Protein AF-A0A963A536-F1 (afdb_monomer_lite)

Secondary structure (DSSP, 8-state):
-------TTPEEEEEEEEEEE-SSSS--EEEEEEEEEEPPPP-SS-SSS-TTT-SSTTS--TT---SS-SSS-TTT-TTGGGHHHHHHHHHHHTTS--

Structure (mmCIF, N/CA/C/O backbone):
data_AF-A0A963A536-F1
#
_entry.id   AF-A0A963A536-F1
#
loop_
_atom_site.group_PDB
_atom_site.id
_atom_site.type_symbol
_atom_site.label_atom_id
_atom_site.label_alt_id
_atom_site.label_comp_id
_atom_site.label_asym_id
_atom_site.label_entity_id
_atom_site.label_seq_id
_atom_site.pdbx_PDB_ins_code
_atom_site.Cartn_x
_atom_site.Cartn_y
_atom_site.Cartn_z
_atom_site.occupancy
_atom_site.B_iso_or_equiv
_atom_site.auth_seq_id
_atom_site.auth_comp_id
_atom_site.auth_asym_id
_atom_site.auth_atom_id
_atom_site.pdbx_PDB_model_num
ATOM 1 N N . MET A 1 1 ? -28.056 -14.775 24.067 1.00 42.00 1 MET A N 1
ATOM 2 C CA . MET A 1 1 ? -27.159 -13.623 23.823 1.00 42.00 1 MET A CA 1
ATOM 3 C C . MET A 1 1 ? -26.778 -13.651 22.351 1.00 42.00 1 MET A C 1
ATOM 5 O O . MET A 1 1 ? -26.012 -14.523 21.963 1.00 42.00 1 MET A O 1
ATOM 9 N N . LYS A 1 2 ? -27.376 -12.804 21.505 1.00 46.44 2 LYS A N 1
ATOM 10 C CA . LYS A 1 2 ? -26.943 -12.699 20.104 1.00 46.44 2 LYS A CA 1
ATOM 11 C C . LYS A 1 2 ? -25.598 -11.970 20.121 1.00 46.44 2 LYS A C 1
ATOM 13 O O . LYS A 1 2 ? -25.587 -10.762 20.327 1.00 46.44 2 LYS A O 1
ATOM 18 N N . ARG A 1 3 ? -24.474 -12.690 20.016 1.00 50.53 3 ARG A N 1
ATOM 19 C CA . ARG A 1 3 ? -23.194 -12.041 19.697 1.00 50.53 3 ARG A CA 1
ATOM 20 C C . ARG A 1 3 ? -23.394 -11.431 18.315 1.00 50.53 3 ARG A C 1
ATOM 22 O O . ARG A 1 3 ? -23.660 -12.172 17.372 1.00 50.53 3 ARG A O 1
ATOM 29 N N . GLY A 1 4 ? -23.417 -10.103 18.244 1.00 57.00 4 GLY A N 1
ATOM 30 C CA . GLY A 1 4 ? -23.484 -9.395 16.973 1.00 57.00 4 GLY A CA 1
ATOM 31 C C . GLY A 1 4 ? -22.335 -9.879 16.099 1.00 57.00 4 GLY A C 1
ATOM 32 O O . GLY A 1 4 ? -21.205 -9.979 16.572 1.00 57.00 4 GLY A O 1
ATOM 33 N N . LEU A 1 5 ? -22.658 -10.264 14.870 1.00 59.22 5 LEU A N 1
ATOM 34 C CA . LEU A 1 5 ? -21.688 -10.621 13.846 1.00 59.22 5 LEU A CA 1
ATOM 35 C C . LEU A 1 5 ? -20.935 -9.331 13.500 1.00 59.22 5 LEU A C 1
ATOM 37 O O . LEU A 1 5 ? -21.445 -8.511 12.745 1.00 59.22 5 LEU A O 1
ATOM 41 N N . ILE A 1 6 ? -19.786 -9.098 14.133 1.00 69.25 6 ILE A N 1
ATOM 42 C CA . ILE A 1 6 ? -18.844 -8.082 13.660 1.00 69.25 6 ILE A CA 1
ATOM 43 C C . ILE A 1 6 ? -18.222 -8.681 12.400 1.00 69.25 6 ILE A C 1
ATOM 45 O O . ILE A 1 6 ? -17.685 -9.789 12.463 1.00 69.25 6 ILE A O 1
ATOM 49 N N . ASN A 1 7 ? -18.368 -8.001 11.264 1.00 66.19 7 ASN A N 1
ATOM 50 C CA . ASN A 1 7 ? -17.709 -8.415 10.033 1.00 66.19 7 ASN A CA 1
ATOM 51 C C . ASN A 1 7 ? -16.184 -8.304 10.260 1.00 66.19 7 ASN A C 1
ATOM 53 O O . ASN A 1 7 ? -15.742 -7.247 10.711 1.00 66.19 7 ASN A O 1
ATOM 57 N N . PRO A 1 8 ? -15.387 -9.377 10.081 1.00 72.31 8 PRO A N 1
ATOM 58 C CA . PRO A 1 8 ? -13.955 -9.373 10.413 1.00 72.31 8 PRO A CA 1
ATOM 59 C C . PRO A 1 8 ? -13.098 -8.390 9.599 1.00 72.31 8 PRO A C 1
ATOM 61 O O . PRO A 1 8 ? -11.950 -8.161 9.964 1.00 72.31 8 PRO A O 1
ATOM 64 N N . ASP A 1 9 ? -13.636 -7.834 8.517 1.00 73.62 9 ASP A N 1
ATOM 65 C CA . ASP A 1 9 ? -13.021 -6.812 7.661 1.00 73.62 9 ASP A CA 1
ATOM 66 C C . ASP A 1 9 ? -13.258 -5.367 8.158 1.00 73.62 9 ASP A C 1
ATOM 68 O O . ASP A 1 9 ? -12.578 -4.444 7.717 1.00 73.62 9 ASP A O 1
ATOM 72 N N . HIS A 1 10 ? -14.198 -5.150 9.084 1.00 80.88 10 HIS A N 1
ATOM 73 C CA . HIS A 1 10 ? -14.450 -3.847 9.689 1.00 80.88 10 HIS A CA 1
ATOM 74 C C . HIS A 1 10 ? -13.476 -3.615 10.842 1.00 80.88 10 HIS A C 1
ATOM 76 O O . HIS A 1 10 ? -13.318 -4.461 11.729 1.00 80.88 10 HIS A O 1
ATOM 82 N N . TYR A 1 11 ? -12.878 -2.428 10.892 1.00 77.88 11 TYR A N 1
ATOM 83 C CA . TYR A 1 11 ? -12.020 -2.033 12.002 1.00 77.88 11 TYR A CA 1
ATOM 84 C C . TYR A 1 11 ? -12.792 -1.185 13.020 1.00 77.88 11 TYR A C 1
ATOM 86 O O . TYR A 1 11 ? -13.719 -0.440 12.696 1.00 77.88 11 TYR A O 1
ATOM 94 N N . ILE A 1 12 ? -12.422 -1.339 14.294 1.00 82.69 12 ILE A N 1
ATOM 95 C CA . ILE A 1 12 ? -12.995 -0.571 15.401 1.00 82.69 12 ILE A CA 1
ATOM 96 C C . ILE A 1 12 ? -12.326 0.800 15.426 1.00 82.69 12 ILE A C 1
ATOM 98 O O . ILE A 1 12 ? -11.119 0.882 15.651 1.00 82.69 12 ILE A O 1
ATOM 102 N N . THR A 1 13 ? -13.104 1.867 15.257 1.00 79.06 13 THR A N 1
ATOM 103 C CA . THR A 1 13 ? -12.576 3.243 15.299 1.00 79.06 13 THR A CA 1
ATOM 104 C C . THR A 1 13 ? -12.764 3.911 16.638 1.00 79.06 13 THR A C 1
ATOM 106 O O . THR A 1 13 ? -11.917 4.686 17.081 1.00 79.06 13 THR A O 1
ATOM 109 N N . SER A 1 14 ? -13.838 3.565 17.339 1.00 80.25 14 SER A N 1
ATOM 110 C CA . SER A 1 14 ? -14.041 4.012 18.704 1.00 80.25 14 SER A CA 1
ATOM 111 C C . SER A 1 14 ? -14.798 2.985 19.528 1.00 80.25 14 SER A C 1
ATOM 113 O O . SER A 1 14 ? -15.618 2.207 19.030 1.00 80.25 14 SER A O 1
ATOM 115 N N . VAL A 1 15 ? -14.493 2.995 20.823 1.00 84.31 15 VAL A N 1
ATOM 116 C CA . VAL A 1 15 ? -15.226 2.251 21.839 1.00 84.31 15 VAL A CA 1
ATOM 117 C C . VAL A 1 15 ? -15.710 3.254 22.869 1.00 84.31 15 VAL A C 1
ATOM 119 O O . VAL A 1 15 ? -14.909 3.861 23.579 1.00 84.31 15 VAL A O 1
ATOM 122 N N . GLU A 1 16 ? -17.022 3.421 22.960 1.00 87.12 16 GLU A N 1
ATOM 123 C CA . GLU A 1 16 ? -17.636 4.333 23.920 1.00 87.12 16 GLU A CA 1
ATOM 124 C C . GLU A 1 16 ? -18.292 3.555 25.058 1.00 87.12 16 GLU A C 1
ATOM 126 O O . GLU A 1 16 ? -18.960 2.537 24.855 1.00 87.12 16 GLU A O 1
ATOM 131 N N . LEU A 1 17 ? -18.096 4.055 26.280 1.00 82.31 17 LEU A N 1
ATOM 132 C CA . LEU A 1 17 ? -18.739 3.543 27.483 1.00 82.31 17 LEU A CA 1
ATOM 133 C C . LEU A 1 17 ? -20.021 4.332 27.747 1.00 82.31 17 LEU A C 1
ATOM 135 O O . LEU A 1 17 ? -19.978 5.463 28.226 1.00 82.31 17 LEU A O 1
ATOM 139 N N . GLY A 1 18 ? -21.161 3.708 27.473 1.00 72.44 18 GLY A N 1
ATOM 140 C CA . GLY A 1 18 ? -22.464 4.195 27.903 1.00 72.44 18 GLY A CA 1
ATOM 141 C C . GLY A 1 18 ? -22.852 3.614 29.262 1.00 72.44 18 GLY A C 1
ATOM 142 O O . GLY A 1 18 ? -22.665 2.422 29.519 1.00 72.44 18 GLY A O 1
ATOM 143 N N . ASN A 1 19 ? -23.454 4.434 30.121 1.00 73.44 19 ASN A N 1
ATOM 144 C CA . ASN A 1 19 ? -24.243 3.934 31.245 1.00 73.44 19 ASN A CA 1
ATOM 145 C C . ASN A 1 19 ? -25.702 3.849 30.790 1.00 73.44 19 ASN A C 1
ATOM 147 O O . ASN A 1 19 ? -26.304 4.871 30.468 1.00 73.44 19 ASN A O 1
ATOM 151 N N . GLU A 1 20 ? -26.275 2.647 30.769 1.00 66.31 20 GLU A N 1
ATOM 152 C CA . GLU A 1 20 ? -27.688 2.461 30.436 1.00 66.31 20 GLU A CA 1
ATOM 153 C C . GLU A 1 20 ? -28.459 2.157 31.725 1.00 66.31 20 GLU A C 1
ATOM 155 O O . GLU A 1 20 ? -28.200 1.160 32.402 1.00 66.31 20 GLU A O 1
ATOM 160 N N . ILE A 1 21 ? -29.403 3.028 32.091 1.00 63.50 21 ILE A N 1
ATOM 161 C CA . ILE A 1 21 ? -30.396 2.706 33.120 1.00 63.50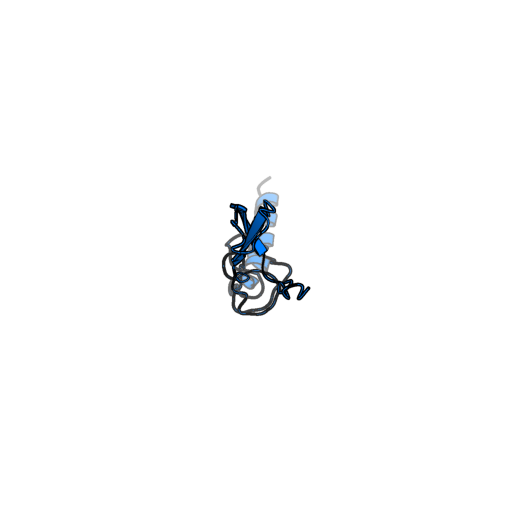 21 ILE A CA 1
ATOM 162 C C . ILE A 1 21 ? -31.405 1.739 32.501 1.00 63.50 21 ILE A C 1
ATOM 164 O O . ILE A 1 21 ? -32.295 2.141 31.755 1.00 63.50 21 ILE A O 1
ATOM 168 N N . ALA A 1 22 ? -31.248 0.444 32.777 1.00 61.31 22 ALA A N 1
ATOM 169 C CA . ALA A 1 22 ? -32.230 -0.548 32.367 1.00 61.31 22 ALA A CA 1
ATOM 170 C C . ALA A 1 22 ? -33.572 -0.220 33.041 1.00 61.31 22 ALA A C 1
ATOM 172 O O . ALA A 1 22 ? -33.666 -0.156 34.264 1.00 61.31 22 ALA A O 1
ATOM 173 N N . SER A 1 23 ? -34.621 -0.024 32.246 1.00 63.53 23 SER A N 1
ATOM 174 C CA . SER A 1 23 ? -35.974 0.359 32.676 1.00 63.53 23 SER A CA 1
ATOM 175 C C . SER A 1 23 ? -36.738 -0.741 33.443 1.00 63.53 23 SER A C 1
ATOM 177 O O . SER A 1 23 ? -37.956 -0.670 33.594 1.00 63.53 23 SER A O 1
ATOM 179 N N . GLY A 1 24 ? -36.037 -1.763 33.942 1.00 57.97 24 GLY A N 1
ATOM 180 C CA . GLY A 1 24 ? -36.590 -2.857 34.734 1.00 57.97 24 GLY A CA 1
ATOM 181 C C . GLY A 1 24 ? -36.441 -2.610 36.234 1.00 57.97 24 GLY A C 1
ATOM 182 O O . GLY A 1 24 ? -35.423 -2.109 36.700 1.00 57.97 24 GLY A O 1
ATOM 183 N N . SER A 1 25 ? -37.470 -2.989 36.991 1.00 56.84 25 SER A N 1
ATOM 184 C CA . SER A 1 25 ? -37.545 -2.928 38.454 1.00 56.84 25 SER A CA 1
ATOM 185 C C . SER A 1 25 ? -36.384 -3.693 39.118 1.00 56.84 25 SER A C 1
ATOM 187 O O . SER A 1 25 ? -36.494 -4.883 39.395 1.00 56.84 25 SER A O 1
ATOM 189 N N . GLY A 1 26 ? -35.257 -3.012 39.337 1.00 56.22 26 GLY A N 1
ATOM 190 C CA . GLY A 1 26 ? -34.027 -3.568 39.905 1.00 56.22 26 GLY A CA 1
ATOM 191 C C . GLY A 1 26 ? -32.802 -2.955 39.233 1.00 56.22 26 GLY A C 1
ATOM 192 O O . GLY A 1 26 ? -32.344 -3.453 38.209 1.00 56.22 26 GLY A O 1
ATOM 193 N N . VAL A 1 27 ? -32.290 -1.855 39.789 1.00 56.59 27 VAL A N 1
ATOM 194 C CA . VAL A 1 27 ? -31.184 -1.074 39.213 1.00 56.59 27 VAL A CA 1
ATOM 195 C C . VAL A 1 27 ? -29.875 -1.875 39.158 1.00 56.59 27 VAL A C 1
ATOM 197 O O . VAL A 1 27 ? -29.057 -1.849 40.072 1.00 56.59 27 VAL A O 1
ATOM 200 N N . ALA A 1 28 ? -29.655 -2.590 38.058 1.00 62.19 28 ALA A N 1
ATOM 201 C CA . ALA A 1 28 ? -28.338 -3.071 37.670 1.00 62.19 28 ALA A CA 1
ATOM 202 C C . ALA A 1 28 ? -27.653 -1.975 36.845 1.00 62.19 28 ALA A C 1
ATOM 204 O O . ALA A 1 28 ? -28.127 -1.612 35.769 1.00 62.19 28 ALA A O 1
ATOM 205 N N . TRP A 1 29 ? -26.538 -1.441 37.345 1.00 65.00 29 TRP A N 1
ATOM 206 C CA . TRP A 1 29 ? -25.695 -0.511 36.593 1.00 65.00 29 TRP A CA 1
ATOM 207 C C . TRP A 1 29 ? -24.949 -1.288 35.501 1.00 65.00 29 TRP A C 1
ATOM 209 O O . TRP A 1 29 ? -23.843 -1.782 35.720 1.00 65.00 29 TRP A O 1
ATOM 219 N N . LEU A 1 30 ? -25.576 -1.463 34.337 1.00 63.72 30 LEU A N 1
ATOM 220 C CA . LEU A 1 30 ? -24.936 -2.098 33.190 1.00 63.72 30 LEU A CA 1
ATOM 221 C C . LEU A 1 30 ? -24.091 -1.063 32.444 1.00 63.72 30 LEU A C 1
ATOM 223 O O . LEU A 1 30 ? -24.577 -0.001 32.050 1.00 63.72 30 LEU A O 1
ATOM 227 N N . LYS A 1 31 ? -22.816 -1.397 32.226 1.00 77.50 31 LYS A N 1
ATOM 228 C CA . LYS A 1 31 ? -21.983 -0.699 31.245 1.00 77.50 31 LYS A CA 1
ATOM 229 C C . LYS A 1 31 ? -22.318 -1.244 29.861 1.00 77.50 31 LYS A C 1
ATOM 231 O O . LYS A 1 31 ? -22.224 -2.453 29.640 1.00 77.50 31 LYS A O 1
ATOM 236 N N . LYS A 1 32 ? -22.687 -0.362 28.938 1.00 79.88 32 LYS A N 1
ATOM 237 C CA . LYS A 1 32 ? -22.885 -0.682 27.526 1.00 79.88 32 LYS A CA 1
ATOM 238 C C . LYS A 1 32 ? -21.670 -0.213 26.747 1.00 79.88 32 LYS A C 1
ATOM 240 O O . LYS A 1 32 ? -21.261 0.935 26.878 1.00 79.88 32 LYS A O 1
ATOM 245 N N . PHE A 1 33 ? -21.095 -1.113 25.962 1.00 80.25 33 PHE A N 1
ATOM 246 C CA . PHE A 1 33 ? -20.032 -0.774 25.028 1.00 80.25 33 PHE A CA 1
ATOM 247 C C . PHE A 1 33 ? -20.659 -0.518 23.663 1.00 80.25 33 PHE A C 1
ATOM 249 O O . PHE A 1 33 ? -21.269 -1.420 23.084 1.00 80.25 33 PHE A O 1
ATOM 256 N N . SER A 1 34 ? -20.524 0.709 23.175 1.00 82.44 34 SER A N 1
ATOM 257 C CA . SER A 1 34 ? -20.812 1.063 21.788 1.00 82.44 34 SER A CA 1
ATOM 258 C C . SER A 1 34 ? -19.520 0.902 20.999 1.00 82.44 34 SER A C 1
ATOM 260 O O . SER A 1 34 ? -18.480 1.397 21.430 1.00 82.44 34 SER A O 1
ATOM 262 N N . VAL A 1 35 ? -19.572 0.206 19.869 1.00 84.38 35 VAL A N 1
ATOM 263 C CA . VAL A 1 35 ? -18.435 0.076 18.954 1.00 8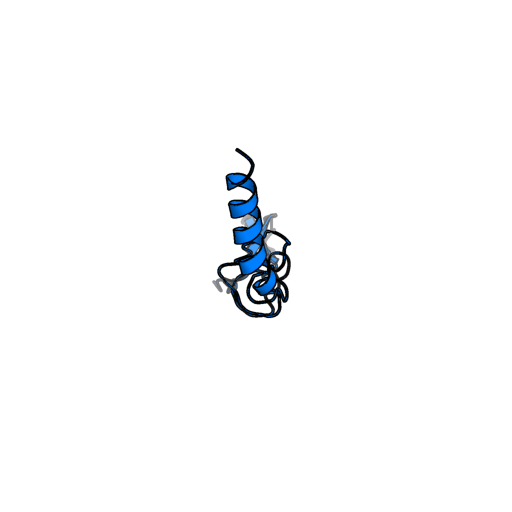4.38 35 VAL A CA 1
ATOM 264 C C . VAL A 1 35 ? -18.803 0.798 17.668 1.00 84.38 35 VAL A C 1
ATOM 266 O O . VAL A 1 35 ? -19.810 0.450 17.049 1.00 84.38 35 VAL A O 1
ATOM 269 N N . SER A 1 36 ? -17.999 1.783 17.279 1.00 84.38 36 SER A N 1
ATOM 270 C CA . SER A 1 36 ? -18.076 2.380 15.946 1.00 84.38 36 SER A CA 1
ATOM 271 C C . SER A 1 36 ? -17.242 1.530 14.996 1.00 84.38 36 SER A C 1
ATOM 273 O O . SER A 1 36 ? -16.054 1.308 15.239 1.00 84.38 36 SER A O 1
ATOM 275 N N . LEU A 1 37 ? -17.894 1.004 13.960 1.00 83.44 37 LEU A N 1
ATOM 276 C CA . LEU A 1 37 ? -17.275 0.195 12.916 1.00 83.44 37 LEU A CA 1
ATOM 277 C C . LEU A 1 37 ? -17.281 1.002 11.622 1.00 83.44 37 LEU A C 1
ATOM 279 O O . LEU A 1 37 ? -18.351 1.417 11.172 1.00 83.44 37 LEU A O 1
ATOM 283 N N . GLU A 1 38 ? -16.109 1.195 11.033 1.00 84.81 38 GLU A N 1
ATOM 284 C CA . GLU A 1 38 ? -15.974 1.752 9.687 1.00 84.81 38 GLU A CA 1
ATOM 285 C C . GLU A 1 38 ? -15.775 0.613 8.673 1.00 84.81 38 GLU A C 1
ATOM 287 O O . GLU A 1 38 ? -15.199 -0.424 9.027 1.00 84.81 38 GLU A O 1
ATOM 292 N N . PRO A 1 39 ? -16.292 0.757 7.435 1.00 85.75 39 PRO A N 1
ATOM 293 C CA . PRO A 1 39 ? -16.012 -0.201 6.373 1.00 85.75 39 PRO A CA 1
ATOM 294 C C . PRO A 1 39 ? -14.514 -0.188 6.029 1.00 85.75 39 PRO A C 1
ATOM 296 O O . PRO A 1 39 ? -13.859 0.839 6.234 1.00 85.75 39 PRO A O 1
ATOM 299 N N . PRO A 1 40 ? -13.961 -1.285 5.482 1.00 86.06 40 PRO A N 1
ATOM 300 C CA . PRO A 1 40 ? -12.597 -1.270 4.972 1.00 86.06 40 PRO A CA 1
ATOM 301 C C . PRO A 1 40 ? -12.440 -0.177 3.900 1.00 86.06 40 PRO A C 1
ATOM 303 O O . PRO A 1 40 ? -13.407 0.122 3.184 1.00 86.06 40 PRO A O 1
ATOM 306 N N . PRO A 1 41 ? -11.243 0.426 3.768 1.00 90.75 41 PRO A N 1
ATOM 307 C CA . PRO A 1 41 ? -10.955 1.295 2.637 1.00 90.75 41 PRO A CA 1
ATOM 308 C C . PRO A 1 41 ? -11.195 0.548 1.313 1.00 90.75 41 PRO A C 1
ATOM 310 O O . PRO A 1 41 ? -11.042 -0.675 1.273 1.00 90.75 41 PRO A O 1
ATOM 313 N N . PRO A 1 42 ? -11.588 1.252 0.240 1.00 94.81 42 PRO A N 1
ATOM 314 C CA . PRO A 1 42 ? -11.807 0.615 -1.048 1.00 94.81 42 PRO A CA 1
ATOM 315 C C . PRO A 1 42 ? -10.495 0.037 -1.590 1.00 94.81 42 PRO A C 1
ATOM 317 O O . PRO A 1 42 ? -9.432 0.630 -1.425 1.00 94.81 42 PRO A O 1
ATOM 320 N N . ASP A 1 43 ? -10.611 -1.116 -2.229 1.00 96.75 43 ASP A N 1
ATOM 321 C CA . ASP A 1 43 ? -9.554 -1.849 -2.922 1.00 96.75 43 ASP A CA 1
ATOM 322 C C . ASP A 1 43 ? -10.198 -2.302 -4.238 1.00 96.75 43 ASP A C 1
ATOM 324 O O . ASP A 1 43 ? -11.030 -3.219 -4.258 1.00 96.75 43 ASP A O 1
ATOM 328 N N . ARG A 1 44 ? -9.986 -1.526 -5.308 1.00 97.69 44 ARG A N 1
ATOM 329 C CA . ARG A 1 44 ? -10.735 -1.709 -6.561 1.00 97.69 44 ARG A CA 1
ATOM 330 C C . ARG A 1 44 ? -10.299 -2.929 -7.345 1.00 97.69 44 ARG A C 1
ATOM 332 O O . ARG A 1 44 ? -11.119 -3.458 -8.099 1.00 97.69 44 ARG A O 1
ATOM 339 N N . ASP A 1 45 ? -9.048 -3.338 -7.217 1.00 98.19 45 ASP A N 1
ATOM 340 C CA . ASP A 1 45 ? -8.487 -4.438 -7.989 1.00 98.19 45 ASP A CA 1
ATOM 341 C C . ASP A 1 45 ? -8.292 -5.723 -7.164 1.00 98.19 45 ASP A C 1
ATOM 343 O O . ASP A 1 45 ? -8.136 -6.804 -7.741 1.00 98.19 45 ASP A O 1
ATOM 347 N N . GLY A 1 46 ? -8.487 -5.643 -5.847 1.00 97.44 46 GLY A N 1
ATOM 348 C CA . GLY A 1 46 ? -8.582 -6.777 -4.938 1.00 97.44 46 GLY A CA 1
ATOM 349 C C . GLY A 1 46 ? -7.225 -7.380 -4.598 1.00 97.44 46 GLY A C 1
ATOM 350 O O . GLY A 1 46 ? -7.148 -8.591 -4.352 1.00 97.44 46 GLY A O 1
ATOM 351 N N . ASP A 1 47 ? -6.161 -6.582 -4.647 1.00 98.00 47 ASP A N 1
ATOM 352 C CA . ASP A 1 47 ? -4.790 -7.038 -4.440 1.00 98.00 47 ASP A CA 1
ATOM 353 C C . ASP A 1 47 ? -4.348 -7.005 -2.959 1.00 98.00 47 ASP A C 1
ATOM 355 O O . ASP A 1 47 ? -3.325 -7.600 -2.594 1.00 98.00 47 ASP A O 1
ATOM 359 N N . GLY A 1 48 ? -5.177 -6.414 -2.088 1.00 95.88 48 GLY A N 1
ATOM 360 C CA . GLY A 1 48 ? -4.949 -6.292 -0.651 1.00 95.88 48 GLY A CA 1
ATOM 361 C C . GLY A 1 48 ? -4.323 -4.965 -0.215 1.00 95.88 48 GLY A C 1
ATOM 362 O O . GLY A 1 48 ? -4.085 -4.790 0.987 1.00 95.88 48 GLY A O 1
ATOM 363 N N . VAL A 1 49 ? -4.074 -4.038 -1.140 1.00 96.69 49 VAL A N 1
ATOM 364 C CA . VAL A 1 49 ? -3.624 -2.671 -0.874 1.00 96.69 49 VAL A CA 1
ATOM 365 C C . VAL A 1 49 ? -4.795 -1.712 -1.115 1.00 96.69 49 VAL A C 1
ATOM 367 O O . VAL A 1 49 ? -5.463 -1.769 -2.139 1.00 96.69 49 VAL A O 1
ATOM 370 N N . PRO A 1 50 ? -5.116 -0.820 -0.163 1.00 96.44 50 PRO A N 1
ATOM 371 C CA . PRO A 1 50 ? -6.225 0.101 -0.356 1.00 96.44 50 PRO A CA 1
ATOM 372 C C . PRO A 1 50 ? -5.894 1.150 -1.426 1.00 96.44 50 PRO A C 1
ATOM 374 O O . PRO A 1 50 ? -4.774 1.652 -1.474 1.00 96.44 50 PRO A O 1
ATOM 377 N N . ASP A 1 51 ? -6.899 1.576 -2.196 1.00 97.50 51 ASP A N 1
ATOM 378 C CA . ASP A 1 51 ? -6.795 2.501 -3.341 1.00 97.50 51 ASP A CA 1
ATOM 379 C C . ASP A 1 51 ? -5.998 3.789 -3.061 1.00 97.50 51 ASP A C 1
ATOM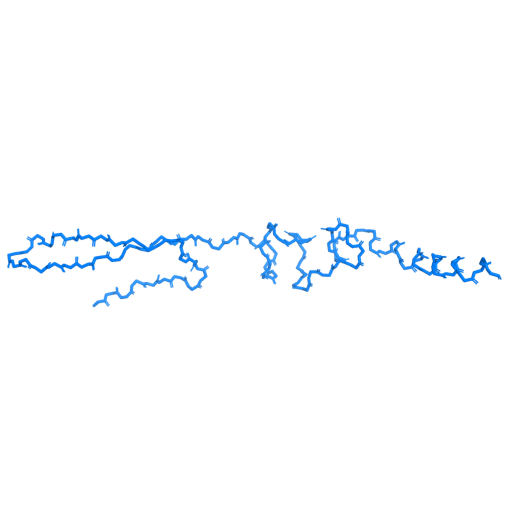 381 O O . ASP A 1 51 ? -5.497 4.436 -3.978 1.00 97.50 51 ASP A O 1
ATOM 385 N N . ASN A 1 52 ? -5.963 4.238 -1.802 1.00 96.44 52 ASN A N 1
ATOM 386 C CA . ASN A 1 52 ? -5.268 5.455 -1.382 1.00 96.44 52 ASN A CA 1
ATOM 387 C C . ASN A 1 52 ? -3.779 5.247 -1.061 1.00 96.44 52 ASN A C 1
ATOM 389 O O . ASN A 1 52 ? -3.070 6.232 -0.855 1.00 96.44 52 ASN A O 1
ATOM 393 N N . ALA A 1 53 ? -3.336 3.996 -0.963 1.00 97.38 53 ALA A N 1
ATOM 394 C CA . ALA A 1 53 ? -1.958 3.581 -0.729 1.00 97.38 53 ALA A CA 1
ATOM 395 C C . ALA A 1 53 ? -1.400 2.720 -1.876 1.00 97.38 53 ALA A C 1
ATOM 397 O O . ALA A 1 53 ? -0.236 2.337 -1.812 1.00 97.38 53 ALA A O 1
ATOM 398 N N . ASP A 1 54 ? -2.219 2.423 -2.883 1.00 98.38 54 ASP A N 1
ATOM 399 C CA . ASP A 1 54 ? -1.882 1.594 -4.031 1.00 98.38 54 ASP A CA 1
ATOM 400 C C . ASP A 1 54 ? -1.252 2.430 -5.161 1.00 98.38 54 ASP A C 1
ATOM 402 O O . ASP A 1 54 ? -1.828 3.421 -5.625 1.00 98.38 54 ASP A O 1
ATOM 406 N N . ASN A 1 55 ? -0.050 2.047 -5.597 1.00 98.00 55 ASN A N 1
ATOM 407 C CA . ASN A 1 55 ? 0.652 2.677 -6.715 1.00 98.00 55 ASN A CA 1
ATOM 408 C C . ASN A 1 55 ? 0.122 2.247 -8.099 1.00 98.00 55 ASN A C 1
ATOM 410 O O . ASN A 1 55 ? 0.537 2.825 -9.107 1.00 98.00 55 ASN A O 1
ATOM 414 N N . CYS A 1 56 ? -0.824 1.301 -8.157 1.00 98.06 56 CYS A N 1
ATOM 415 C CA . CYS A 1 56 ? -1.578 0.904 -9.344 1.00 98.06 56 CYS A CA 1
ATOM 416 C C . CYS A 1 56 ? -3.059 0.537 -9.050 1.00 98.06 56 CYS A C 1
ATOM 418 O O . CYS A 1 56 ? -3.454 -0.580 -9.362 1.00 98.06 56 CYS A O 1
ATOM 420 N N . PRO A 1 57 ? -3.947 1.490 -8.665 1.00 98.25 57 PRO A N 1
ATOM 421 C CA . PRO A 1 57 ? -5.326 1.235 -8.173 1.00 98.25 57 PRO A CA 1
ATOM 422 C C . PRO A 1 57 ? -6.363 0.582 -9.113 1.00 98.25 57 PRO A C 1
ATOM 424 O O . PRO A 1 57 ? -7.577 0.733 -8.934 1.00 98.25 57 PRO A O 1
ATOM 427 N N . GLY A 1 58 ? -5.929 -0.008 -10.218 1.00 97.94 58 GLY A N 1
ATOM 428 C CA . GLY A 1 58 ? -6.770 -0.736 -11.160 1.00 97.94 58 GLY A CA 1
ATOM 429 C C . GLY A 1 58 ? -6.059 -1.923 -11.808 1.00 97.94 58 GLY A C 1
ATOM 430 O O . GLY A 1 58 ? -6.591 -2.462 -12.782 1.00 97.94 58 GLY A O 1
ATOM 431 N N . VAL A 1 59 ? -4.864 -2.292 -11.336 1.00 97.88 59 VAL A N 1
ATOM 432 C CA . VAL A 1 59 ? -4.054 -3.394 -11.860 1.00 97.88 59 VAL A CA 1
ATOM 433 C C . VAL A 1 59 ? -3.382 -4.099 -10.677 1.00 97.88 59 VAL A C 1
ATOM 435 O O . VAL A 1 59 ? -2.388 -3.576 -10.184 1.00 97.88 59 VAL A O 1
ATOM 438 N N . PRO A 1 60 ? -3.818 -5.323 -10.314 1.00 98.31 60 PRO A N 1
ATOM 439 C CA . PRO A 1 60 ? -3.343 -5.978 -9.101 1.00 98.31 60 PRO A CA 1
ATOM 440 C C . PRO A 1 60 ? -1.819 -6.127 -9.053 1.00 98.31 60 PRO A C 1
ATOM 442 O O . PRO A 1 60 ? -1.226 -6.791 -9.915 1.00 98.31 60 PRO A O 1
ATOM 445 N N . ASN A 1 61 ? -1.188 -5.592 -8.010 1.00 97.75 61 ASN A N 1
ATOM 446 C CA . ASN A 1 61 ? 0.240 -5.719 -7.736 1.00 97.75 61 ASN A CA 1
ATOM 447 C C . ASN A 1 61 ? 0.539 -5.735 -6.223 1.00 97.75 61 ASN A C 1
ATOM 449 O O . ASN A 1 61 ? 1.189 -4.822 -5.707 1.00 97.75 61 ASN A O 1
ATOM 453 N N . PRO A 1 62 ? 0.254 -6.854 -5.517 1.00 98.12 62 PRO A N 1
ATOM 454 C CA . PRO A 1 62 ? 0.368 -6.929 -4.054 1.00 98.12 62 PRO A CA 1
ATOM 455 C C . PRO A 1 62 ? 1.760 -6.609 -3.484 1.00 98.12 62 PRO A C 1
ATOM 457 O O . PRO A 1 62 ? 1.915 -6.334 -2.297 1.00 98.12 62 PRO A O 1
ATOM 460 N N . SER A 1 63 ? 2.810 -6.712 -4.307 1.00 98.00 63 SER A N 1
ATOM 461 C CA . SER A 1 63 ? 4.183 -6.379 -3.916 1.00 98.00 63 SER A CA 1
ATOM 462 C C . SER A 1 63 ? 4.522 -4.891 -4.010 1.00 98.00 63 SER A C 1
ATOM 464 O O . SER A 1 63 ? 5.605 -4.527 -3.558 1.00 98.00 63 SER A O 1
ATOM 466 N N . GLN A 1 64 ? 3.663 -4.073 -4.633 1.00 97.88 64 GLN A N 1
ATOM 467 C CA . GLN A 1 64 ? 3.821 -2.623 -4.804 1.00 97.88 64 GLN A CA 1
ATOM 468 C C . GLN A 1 64 ? 5.221 -2.243 -5.319 1.00 97.88 64 GLN A C 1
ATOM 470 O O . GLN A 1 64 ? 5.866 -1.328 -4.815 1.00 97.88 64 GLN A O 1
ATOM 475 N N . GLN A 1 65 ? 5.732 -3.006 -6.296 1.00 96.88 65 GLN A N 1
ATOM 476 C CA . GLN A 1 65 ? 7.045 -2.737 -6.886 1.00 96.88 65 GLN A CA 1
ATOM 477 C C . GLN A 1 65 ? 6.977 -1.436 -7.680 1.00 96.88 65 GLN A C 1
ATOM 479 O O . GLN A 1 65 ? 6.084 -1.274 -8.506 1.00 96.88 65 GLN A O 1
ATOM 484 N N . ASP A 1 66 ? 7.908 -0.541 -7.387 1.00 93.94 66 ASP A N 1
ATOM 485 C CA . ASP A 1 66 ? 8.168 0.722 -8.072 1.00 93.94 66 ASP A CA 1
ATOM 486 C C . ASP A 1 66 ? 9.691 0.886 -8.030 1.00 93.94 66 ASP A C 1
ATOM 488 O O . ASP A 1 66 ? 10.270 1.353 -7.044 1.00 93.94 66 ASP A O 1
ATOM 492 N N . LEU A 1 67 ? 10.374 0.340 -9.038 1.00 90.81 67 LEU A N 1
ATOM 493 C CA . LEU A 1 67 ? 11.840 0.258 -9.041 1.00 90.81 67 LEU A CA 1
ATOM 494 C C . LEU A 1 67 ? 12.496 1.644 -9.068 1.00 90.81 67 LEU A C 1
ATOM 496 O O . LEU A 1 67 ? 13.665 1.812 -8.703 1.00 90.81 67 LEU A O 1
ATOM 500 N N . ASP A 1 68 ? 11.758 2.631 -9.542 1.00 88.06 68 ASP A N 1
ATOM 501 C CA . ASP A 1 68 ? 12.299 3.906 -9.952 1.00 88.06 68 ASP A CA 1
ATOM 502 C C . ASP A 1 68 ? 11.773 5.098 -9.143 1.00 88.06 68 ASP A C 1
ATOM 504 O O . ASP A 1 68 ? 12.313 6.204 -9.263 1.00 88.06 68 ASP A O 1
ATOM 508 N N . ASN A 1 69 ? 10.867 4.802 -8.211 1.00 92.50 69 ASN A N 1
ATOM 509 C CA . ASN A 1 69 ? 10.327 5.653 -7.166 1.00 92.50 69 ASN A CA 1
ATOM 510 C C . ASN A 1 69 ? 9.623 6.901 -7.704 1.00 92.50 69 ASN A C 1
ATOM 512 O O . ASN A 1 69 ? 9.751 7.980 -7.112 1.00 92.50 69 ASN A O 1
ATOM 516 N N . ASP A 1 70 ? 8.906 6.781 -8.821 1.00 92.62 70 ASP A N 1
ATOM 517 C CA . ASP A 1 70 ? 8.069 7.866 -9.335 1.00 92.62 70 ASP A CA 1
ATOM 518 C C . ASP A 1 70 ? 6.617 7.830 -8.825 1.00 92.62 70 ASP A C 1
ATOM 520 O O . ASP A 1 70 ? 5.869 8.796 -9.020 1.00 92.62 70 ASP A O 1
ATOM 524 N N . GLY A 1 71 ? 6.257 6.783 -8.077 1.00 94.38 71 GLY A N 1
ATOM 525 C CA . GLY A 1 71 ? 4.946 6.597 -7.471 1.00 94.38 71 GLY A CA 1
ATOM 526 C C . GLY A 1 71 ? 3.952 5.839 -8.351 1.00 94.38 71 GLY A C 1
ATOM 527 O O . GLY A 1 71 ? 2.809 5.669 -7.922 1.00 94.38 71 GLY A O 1
ATOM 528 N N . LEU A 1 72 ? 4.351 5.387 -9.543 1.00 96.38 72 LEU A N 1
ATOM 529 C CA . LEU A 1 72 ? 3.605 4.432 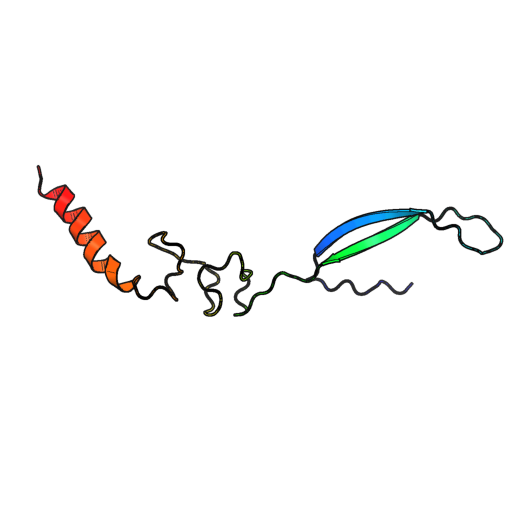-10.358 1.00 96.38 72 LEU A CA 1
ATOM 530 C C . LEU A 1 72 ? 4.225 3.043 -10.208 1.00 96.38 72 LEU A C 1
ATOM 532 O O . LEU A 1 72 ? 5.433 2.869 -10.317 1.00 96.38 72 LEU A O 1
ATOM 536 N N . GLY A 1 73 ? 3.399 2.028 -9.963 1.00 96.00 73 GLY A N 1
ATOM 537 C CA . GLY A 1 73 ? 3.921 0.669 -9.869 1.00 96.00 73 GLY A CA 1
ATOM 538 C C . GLY A 1 73 ? 4.391 0.131 -11.220 1.00 96.00 73 GLY A C 1
ATOM 539 O O . GLY A 1 73 ? 3.786 0.404 -12.257 1.00 96.00 73 GLY A O 1
ATOM 540 N N . ASP A 1 74 ? 5.411 -0.728 -11.200 1.00 94.88 74 ASP A N 1
ATOM 541 C CA . ASP A 1 74 ? 6.050 -1.310 -12.391 1.00 94.88 74 ASP A CA 1
ATOM 542 C C . ASP A 1 74 ? 5.040 -1.968 -13.359 1.00 94.88 74 ASP A C 1
ATOM 544 O O . ASP A 1 74 ? 5.280 -2.059 -14.564 1.00 94.88 74 ASP A O 1
ATOM 548 N N . VAL A 1 75 ? 3.899 -2.452 -12.847 1.00 94.75 75 VAL A N 1
ATOM 549 C CA . VAL A 1 75 ? 2.849 -3.110 -13.647 1.00 94.75 75 VAL A CA 1
ATOM 550 C C . VAL A 1 75 ? 1.955 -2.136 -14.420 1.00 94.75 75 VAL A C 1
ATOM 552 O O . VAL A 1 75 ? 1.323 -2.544 -15.397 1.00 94.75 75 VAL A O 1
ATOM 555 N N . CYS A 1 76 ? 1.864 -0.879 -13.978 1.00 95.19 76 CYS A N 1
ATOM 556 C CA . CYS A 1 76 ? 1.029 0.157 -14.580 1.00 95.19 76 CYS A CA 1
ATOM 557 C C . CYS A 1 76 ? 1.833 1.367 -15.079 1.00 95.19 76 CYS A C 1
ATOM 559 O O . CYS A 1 76 ? 1.261 2.221 -15.762 1.00 95.19 76 CYS A O 1
ATOM 561 N N . ASP A 1 77 ? 3.140 1.424 -14.808 1.00 94.06 77 ASP A N 1
ATOM 562 C CA . ASP A 1 77 ? 4.036 2.447 -15.330 1.00 94.06 77 ASP A CA 1
ATOM 563 C C . ASP A 1 77 ? 4.414 2.159 -16.803 1.00 94.06 77 ASP A C 1
ATOM 565 O O . ASP A 1 77 ? 5.133 1.198 -17.106 1.00 94.06 77 ASP A O 1
ATOM 569 N N . PRO A 1 78 ? 3.991 3.003 -17.767 1.00 87.31 78 PRO A N 1
ATOM 570 C CA . PRO A 1 78 ? 4.405 2.864 -19.163 1.00 87.31 78 PRO A CA 1
ATOM 571 C C . PRO A 1 78 ? 5.907 3.117 -19.377 1.00 87.31 78 PRO A C 1
ATOM 573 O O . PRO A 1 78 ? 6.449 2.754 -20.425 1.00 87.31 78 PRO A O 1
ATOM 576 N N . SER A 1 79 ? 6.573 3.767 -18.422 1.00 80.81 79 SER A N 1
ATOM 577 C CA . SER A 1 79 ? 7.981 4.150 -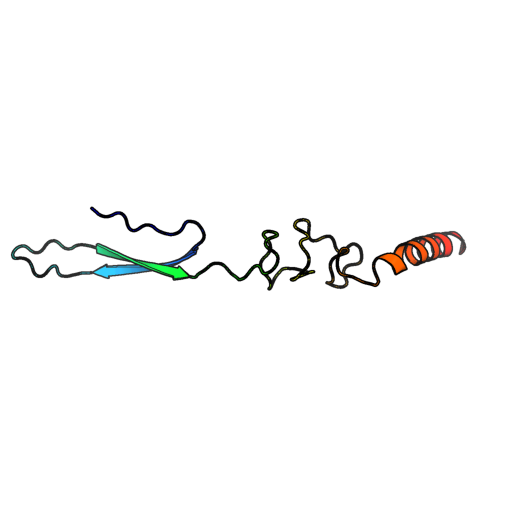18.465 1.00 80.81 79 SER A CA 1
ATOM 578 C C . SER A 1 79 ? 8.916 3.186 -17.725 1.00 80.81 79 SER A C 1
ATOM 580 O O . SER A 1 79 ? 10.135 3.311 -17.884 1.00 80.81 79 SER A O 1
ATOM 582 N N . ALA A 1 80 ? 8.386 2.142 -17.075 1.00 70.06 80 ALA A N 1
ATOM 583 C CA . ALA A 1 80 ? 9.169 1.083 -16.431 1.00 70.06 80 ALA A CA 1
ATOM 584 C C . ALA A 1 80 ? 10.127 0.402 -17.430 1.00 70.06 80 ALA A C 1
ATOM 586 O O . ALA A 1 80 ? 11.273 0.069 -17.117 1.00 70.06 80 ALA A O 1
ATOM 587 N N . ALA A 1 81 ? 9.716 0.294 -18.700 1.00 60.78 81 ALA A N 1
ATOM 588 C CA . ALA A 1 81 ? 10.563 -0.195 -19.792 1.00 60.78 81 ALA A CA 1
ATOM 589 C C . ALA A 1 81 ? 11.702 0.773 -20.190 1.00 60.78 81 ALA A C 1
ATOM 591 O O . ALA A 1 81 ? 12.689 0.364 -20.804 1.00 60.78 81 ALA A O 1
ATOM 592 N N . SER A 1 82 ? 11.591 2.063 -19.863 1.00 59.06 82 SER A N 1
ATOM 593 C CA . SER A 1 82 ? 12.521 3.116 -20.291 1.00 59.06 82 SER A CA 1
ATOM 594 C C . SER A 1 82 ? 13.803 3.186 -19.452 1.00 59.06 82 SER A C 1
ATOM 596 O O . SER A 1 82 ? 14.757 3.858 -19.858 1.00 59.06 82 SER A O 1
ATOM 598 N N . ARG A 1 83 ? 13.879 2.500 -18.304 1.00 57.62 83 ARG A N 1
ATOM 599 C CA . ARG A 1 83 ? 15.024 2.618 -17.381 1.00 57.62 83 ARG A CA 1
ATOM 600 C C . ARG A 1 83 ? 16.020 1.462 -17.437 1.00 57.62 83 ARG A C 1
ATOM 602 O O . ARG A 1 83 ? 17.145 1.633 -16.968 1.00 57.62 83 ARG A O 1
ATOM 609 N N . THR A 1 84 ? 15.717 0.365 -18.137 1.00 55.06 84 THR A N 1
ATOM 610 C CA . THR A 1 84 ? 16.723 -0.682 -18.411 1.00 55.06 84 THR A CA 1
ATOM 611 C C . THR A 1 84 ? 17.876 -0.156 -19.281 1.00 55.06 84 THR A C 1
ATOM 613 O O . THR A 1 84 ? 19.005 -0.624 -19.157 1.00 55.06 84 THR A O 1
ATOM 616 N N . ALA A 1 85 ? 17.629 0.859 -20.120 1.00 53.41 85 ALA A N 1
ATOM 617 C CA . ALA A 1 85 ? 18.664 1.504 -20.933 1.00 53.41 85 ALA A CA 1
ATOM 618 C C . ALA A 1 85 ? 19.421 2.619 -20.180 1.00 53.41 85 ALA A C 1
ATOM 620 O O . ALA A 1 85 ? 20.643 2.717 -20.294 1.00 53.41 85 ALA A O 1
ATOM 621 N N . ALA A 1 86 ? 18.726 3.443 -19.386 1.00 53.59 86 ALA A N 1
ATOM 622 C CA . ALA A 1 86 ? 19.329 4.597 -18.710 1.00 53.59 86 ALA A CA 1
ATOM 623 C C . ALA A 1 86 ? 20.204 4.215 -17.501 1.00 53.59 86 ALA A C 1
ATOM 625 O O . ALA A 1 86 ? 21.247 4.834 -17.290 1.00 53.59 86 ALA A O 1
ATOM 626 N N . ALA A 1 87 ? 19.842 3.170 -16.746 1.00 53.38 87 ALA A N 1
ATOM 627 C CA . ALA A 1 87 ? 20.624 2.722 -15.589 1.00 53.38 87 ALA A CA 1
ATOM 628 C C . ALA A 1 87 ? 22.022 2.205 -15.987 1.00 53.38 87 ALA A C 1
ATOM 630 O O . ALA A 1 87 ? 23.006 2.487 -15.305 1.00 53.38 87 ALA A O 1
ATOM 631 N N . ILE A 1 88 ? 22.134 1.518 -17.132 1.00 58.69 88 ILE A N 1
ATOM 632 C CA . ILE A 1 88 ? 23.428 1.063 -17.665 1.00 58.69 88 ILE A CA 1
ATOM 633 C C . ILE A 1 88 ? 24.243 2.255 -18.171 1.00 58.69 88 ILE A C 1
ATOM 635 O O . ILE A 1 88 ? 25.429 2.349 -17.876 1.00 58.69 88 ILE A O 1
ATOM 639 N N . ILE A 1 89 ? 23.621 3.194 -18.890 1.00 59.72 89 ILE A N 1
ATOM 640 C CA . ILE A 1 89 ? 24.327 4.368 -19.422 1.00 59.72 89 ILE A CA 1
ATOM 641 C C . ILE A 1 89 ? 24.853 5.256 -18.282 1.00 59.72 89 ILE A C 1
ATOM 643 O O . ILE A 1 89 ? 25.994 5.700 -18.352 1.00 59.72 89 ILE A O 1
ATOM 647 N N . SER A 1 90 ? 24.086 5.453 -17.204 1.00 60.91 90 SER A N 1
ATOM 648 C CA . SER A 1 90 ? 24.534 6.247 -16.050 1.00 60.91 90 SER A CA 1
ATOM 649 C C . SER A 1 90 ? 25.661 5.570 -15.264 1.00 60.91 90 SER A C 1
ATOM 651 O O . SER A 1 90 ? 26.582 6.257 -14.830 1.00 60.91 90 SER A O 1
ATOM 653 N N . ALA A 1 91 ? 25.619 4.242 -15.101 1.00 61.12 91 ALA A N 1
ATOM 654 C CA . ALA A 1 91 ? 26.686 3.495 -14.433 1.00 61.12 91 ALA A CA 1
ATOM 655 C C . ALA A 1 91 ? 27.967 3.412 -15.285 1.00 61.12 91 ALA A C 1
ATOM 657 O O . ALA A 1 91 ? 29.072 3.483 -14.754 1.00 61.12 91 ALA A O 1
ATOM 658 N N . VAL A 1 92 ? 27.838 3.298 -16.611 1.00 68.12 92 VAL A N 1
ATOM 659 C CA . VAL A 1 92 ? 28.986 3.239 -17.530 1.00 68.12 92 VAL A CA 1
ATOM 660 C C . VAL A 1 92 ? 29.626 4.618 -17.720 1.00 68.12 92 VAL A C 1
ATOM 662 O O . VAL A 1 92 ? 30.848 4.698 -17.779 1.00 68.12 92 VAL A O 1
ATOM 665 N N . LEU A 1 93 ? 28.848 5.707 -17.741 1.00 64.56 93 LEU A N 1
ATOM 666 C CA . LEU A 1 93 ? 29.396 7.069 -17.798 1.00 64.56 93 LEU A CA 1
ATOM 667 C C . LEU A 1 93 ? 30.189 7.429 -16.532 1.00 64.56 93 LEU A C 1
ATOM 669 O O . LEU A 1 93 ? 31.231 8.054 -16.650 1.00 64.56 93 LEU A O 1
ATOM 673 N N . SER A 1 94 ? 29.791 6.953 -15.344 1.00 60.72 94 SER A N 1
ATOM 674 C CA . SER A 1 94 ? 30.575 7.166 -14.113 1.00 60.72 94 SER A CA 1
ATOM 675 C C . SER A 1 94 ? 31.900 6.393 -14.040 1.00 60.72 94 SER A C 1
ATOM 677 O O . SER A 1 94 ? 32.703 6.680 -13.163 1.00 60.72 94 SER A O 1
ATOM 679 N N . ILE A 1 95 ? 32.126 5.410 -14.922 1.00 67.75 95 ILE A N 1
ATOM 680 C CA . ILE A 1 95 ? 33.345 4.575 -14.952 1.00 67.75 95 ILE A CA 1
ATOM 681 C C . ILE A 1 95 ? 34.337 5.061 -16.031 1.00 67.75 95 ILE A C 1
ATOM 683 O O . ILE A 1 95 ? 35.483 4.624 -16.059 1.00 67.75 95 ILE A O 1
ATOM 687 N N . LEU A 1 96 ? 33.920 5.956 -16.934 1.00 62.53 96 LEU A N 1
ATOM 688 C CA . LEU A 1 96 ? 34.735 6.418 -18.068 1.00 62.53 96 LEU A CA 1
ATOM 689 C C . LEU A 1 96 ? 35.319 7.832 -17.893 1.00 62.53 96 LEU A C 1
ATOM 691 O O . LEU A 1 96 ? 35.945 8.333 -18.825 1.00 62.53 96 LEU A O 1
ATOM 695 N N . ASP A 1 97 ? 35.149 8.448 -16.721 1.00 60.34 97 ASP A N 1
ATOM 696 C CA . ASP A 1 97 ? 35.671 9.784 -16.383 1.00 60.34 97 ASP A CA 1
ATOM 697 C C . ASP A 1 97 ? 36.873 9.752 -15.400 1.00 60.34 97 ASP A C 1
ATOM 699 O O . ASP A 1 97 ? 37.129 10.730 -14.694 1.00 60.34 97 ASP A O 1
ATOM 703 N N . GLU A 1 98 ? 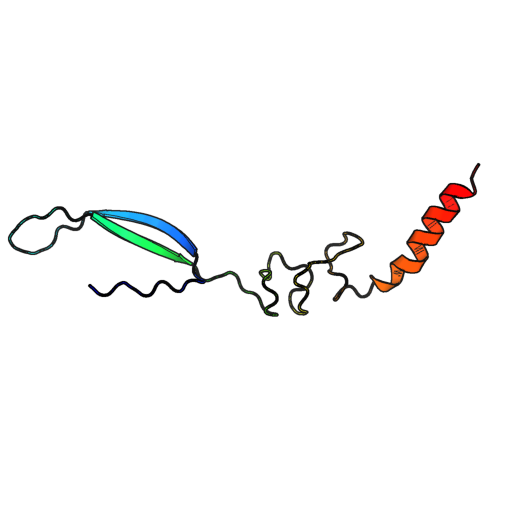37.645 8.655 -15.370 1.00 58.12 98 GLU A N 1
ATOM 704 C CA . GLU A 1 98 ? 38.927 8.537 -14.637 1.00 58.12 98 GLU A CA 1
ATOM 705 C C . GLU A 1 98 ? 40.122 8.266 -15.563 1.00 58.12 98 GLU A C 1
ATOM 707 O O . GLU A 1 98 ? 40.062 7.319 -16.383 1.00 58.12 98 GLU A O 1
#

Sequence (98 aa):
MKRGLINPDHYITSVELGNEIASGSGVAWLKKFSVSLEPPPPDRDGDGVPDNADNCPGVPNPSQQDLDNDGLGDVCDPSAASRTAAAIISAVLSILDE

pLDDT: mean 78.63, std 16.47, range [42.0, 98.38]

Radius of gyration: 26.35 Å; chains: 1; bounding box: 76×23×61 Å

Foldseek 3Di:
DPPPPDPPQWDFPDWDWDFDQDPDDDGDRDTDIDTDTDHHADQQCPQPAHCVRALDSNDRDVPQDDPPPPSHGCRGDPCVVVVVVVVVVVVVVVVPPD

=== Feature glossary ===
Legend for the data blocks above and below:

— What the protein is —

The amino-acid sequence is the protein's primary structure: the linear order of residues from the N-terminus to the C-terminus, written in one-letter code. Everything else here — the 3D coordinates, the secondary structure, the domain annotations — is ultimately a consequence of this string.

Functional annotations link the protein to curated databases. InterPro entries identify conserved domains and families by matching the sequence against member-database signatures (Pfam, PROSITE, CDD, …). Gene Ontology (GO) terms describe molecular function, biological process, and cellular component in a controlled vocabulary. CATH places the structure in a hierarchical fold classification (Class/Architecture/Topology/Homologous-superfamily). The organism is the source species.

— Where its atoms are —

Atomic coordinates in PDBx/mmCIF format — the same representation the Protein Data Bank distributes. Each line of the _atom_site loop places one backbone atom in Cartesian space (units: ångströms, origin: arbitrary).

The six renders are orthographic views along the three Cartesian axes in both directions. Representation (cartoon, sticks, or surface) and color scheme (sequence-rainbow or by-chain) vary across proteins so the training set covers all the common visualization conventions.

— Local backbone conformation —

Eight-state secondary structure (DSSP): H is the canonical α-helix, G the tighter 3₁₀-helix, I the wider π-helix; E/B are β-structure, T and S are turns and bends, and '-' is everything else. DSSP derives these from the pattern of main-chain N–H···O=C hydrogen bonds, not from the sequence.

Three-state secondary structure (P-SEA) collapses the eight DSSP classes into helix (a), strand (b), and coil (c). P-SEA assigns these from Cα geometry alone — distances and angles — without requiring backbone oxygens, so it works on any Cα trace.

φ (phi) and ψ (psi) are the two rotatable backbone dihedrals per residue: φ is the C(i-1)–N–Cα–C torsion, ψ is the N–Cα–C–N(i+1) torsion, both in degrees on (−180°, 180°]. α-helical residues cluster near (−60°, −45°); β-strand residues near (−120°, +130°). A Ramachandran plot is simply a scatter of (φ, ψ) for every residue.

— Global shape and packing —

The geometric summary reports three shape descriptors. Rg (radius of gyration) measures how spread out the Cα atoms are about their centre of mass; compact globular proteins have small Rg, elongated or unfolded ones large. Cα contacts (<8 Å, |i−j|>4) count long-range residue pairs in spatial proximity — high for tightly packed folds, near zero for rods or random coil. The bounding-box extents give the protein's footprint along x, y, z in Å.

SASA measures how much of the protein is reachable by solvent. It is computed by rolling a water-sized probe over the atomic surface and summing the exposed area (Å²). Per-residue SASA distinguishes core (buried, low SASA) from surface (exposed, high SASA) residues; total SASA is a whole-molecule size measure.

Plot images: a contact map (which residues are close in 3D, as an N×N binary image), a Ramachandran scatter (backbone torsion angles, revealing secondary-structure composition at a glance), and — for AlphaFold structures — a PAE heatmap (pairwise prediction confidence).

— Structural neighborhood —

A 3Di character summarizes, for each residue, the relative orientation of the Cα frame of its nearest spatial neighbor. Because it encodes fold topology rather than chemistry, 3Di alignments detect remote structural similarity that sequence alignment misses.

The Foldseek neighbor list gives the closest experimentally determined structures in the PDB, ranked by structural alignment. TM-score near 1 means near-identical fold; near 0.3 means only rough topology match. This is how one finds what a novel AlphaFold prediction most resembles in the solved-structure universe.

— Confidence and disorder —

For AlphaFold models, the B-factor field carries pLDDT — the model's own estimate of local accuracy on a 0–100 scale. Regions with pLDDT<50 should be treated as essentially unmodeled; they often correspond to intrinsically disordered segments.

Crystallographic B-factors measure how much each atom's electron density is smeared out, in Å². They rise in mobile loops and surface residues and fall in the buried interior. In AlphaFold models this column is repurposed to hold pLDDT instead.

Predicted Aligned Error (PAE) is an AlphaFold confidence matrix: entry (i, j) is the expected error in the position of residue j, in ångströms, when the prediction is superimposed on the true structure at residue i. Low PAE within a block of residues means that block is internally rigid and well-predicted; high PAE between two blocks means their relative placement is uncertain even if each block individually is confident.